Protein AF-A0A8T4XTA6-F1 (afdb_monomer_lite)

Radius of gyration: 19.93 Å; chains: 1; bounding box: 43×19×57 Å

Secondary structure (DSSP, 8-state):
-HHHHHHHHHHHHHHHHHHHHHHHHIIIIITT---S--SHHHHHHHHHHHHHHHHHHHHHHHHHHHHHHHHHHHHHHHHHHHHH-

pLDDT: mean 77.67, std 9.41, range [53.59, 89.06]

Foldseek 3Di:
DVVLVVLVVVLVVVLVVVVVVLVVCLCVPLVPLQDPDPDPVSVVVSVVVSVVVNVVSVVVSVVVSVVSVVVSVVVVVVVVVVVVD

Sequence (85 aa):
MKKAILGIYGILLLVWVIMLILLIVATKFLIPLELPFPSPMGTILSSVMRTFLGIALALAWLYGWKKLYEEYFWRLVKALEKKLS

Structure (mmCIF, N/CA/C/O backbone):
data_AF-A0A8T4XTA6-F1
#
_entry.id   AF-A0A8T4XTA6-F1
#
loop_
_atom_site.group_PDB
_atom_site.id
_atom_site.type_symbol
_atom_site.label_atom_id
_atom_site.label_alt_id
_atom_site.label_comp_id
_atom_site.label_asym_id
_atom_site.label_entity_id
_atom_site.label_seq_id
_atom_site.pdbx_PDB_ins_code
_atom_site.Cartn_x
_atom_site.Cartn_y
_atom_site.Cartn_z
_atom_site.occupancy
_atom_site.B_iso_or_equiv
_atom_site.auth_seq_id
_atom_site.auth_comp_id
_atom_site.auth_asym_id
_atom_site.auth_atom_id
_atom_site.pdbx_PDB_model_num
ATOM 1 N N . MET A 1 1 ? -12.802 -6.320 24.350 1.00 53.88 1 MET A N 1
ATOM 2 C CA . MET A 1 1 ? -11.369 -6.480 24.010 1.00 53.88 1 MET A CA 1
ATOM 3 C C . MET A 1 1 ? -11.132 -7.449 22.849 1.00 53.88 1 MET A C 1
ATOM 5 O O . MET A 1 1 ? -10.626 -6.996 21.835 1.00 53.88 1 MET A O 1
ATOM 9 N N . LYS A 1 2 ? -11.575 -8.719 22.907 1.00 53.59 2 LYS A N 1
ATOM 10 C CA . LYS A 1 2 ? -11.335 -9.721 21.836 1.00 53.59 2 LYS A CA 1
ATOM 11 C C . LYS A 1 2 ? -11.783 -9.292 20.421 1.00 53.59 2 LYS A C 1
ATOM 13 O O . LYS A 1 2 ? -11.051 -9.510 19.467 1.00 53.59 2 LYS A O 1
ATOM 18 N N . LYS A 1 3 ? -12.936 -8.618 20.287 1.00 63.28 3 LYS A N 1
ATOM 19 C CA . LYS A 1 3 ? -13.467 -8.143 18.988 1.00 63.28 3 LYS A CA 1
ATOM 20 C C . LYS A 1 3 ? -12.632 -7.025 18.337 1.00 63.28 3 LYS A C 1
ATOM 22 O O . LYS A 1 3 ? -12.521 -6.995 17.120 1.00 63.28 3 LYS A O 1
ATOM 27 N N . ALA A 1 4 ? -12.033 -6.136 19.134 1.00 64.81 4 ALA A N 1
ATOM 28 C CA . ALA A 1 4 ? -11.180 -5.054 18.625 1.00 64.81 4 ALA A CA 1
ATOM 29 C C . ALA A 1 4 ? -9.822 -5.593 18.153 1.00 64.81 4 ALA A C 1
ATOM 31 O O . ALA A 1 4 ? -9.324 -5.209 17.103 1.00 64.81 4 ALA A O 1
ATOM 32 N N . ILE A 1 5 ? -9.265 -6.552 18.897 1.00 73.50 5 ILE A N 1
ATOM 33 C CA . ILE A 1 5 ? -8.038 -7.253 18.511 1.00 73.50 5 ILE A CA 1
ATOM 34 C C . ILE A 1 5 ? -8.267 -8.019 17.199 1.00 73.50 5 ILE A C 1
ATOM 36 O O . ILE A 1 5 ? -7.475 -7.880 16.275 1.00 73.50 5 ILE A O 1
ATOM 40 N N . LEU A 1 6 ? -9.391 -8.735 17.065 1.00 73.50 6 LEU A N 1
ATOM 41 C CA . LEU A 1 6 ? -9.747 -9.453 15.833 1.00 73.50 6 LEU A CA 1
ATOM 42 C C . LEU A 1 6 ? -9.848 -8.523 14.608 1.00 73.50 6 LEU A C 1
ATOM 44 O O . LEU A 1 6 ? -9.413 -8.893 13.522 1.00 73.50 6 LEU A O 1
ATOM 48 N N . GLY A 1 7 ? -10.380 -7.308 14.790 1.00 70.56 7 GLY A N 1
ATOM 49 C CA . GLY A 1 7 ? -10.448 -6.291 13.736 1.00 70.56 7 GLY A CA 1
ATOM 50 C C . GLY A 1 7 ? -9.068 -5.825 13.269 1.00 70.56 7 GLY A C 1
ATOM 51 O O . GLY A 1 7 ? -8.822 -5.756 12.068 1.00 70.56 7 GLY A O 1
ATOM 52 N N . ILE A 1 8 ? -8.145 -5.590 14.208 1.00 76.19 8 ILE A N 1
ATOM 53 C CA . ILE A 1 8 ? -6.756 -5.212 13.898 1.00 76.19 8 ILE A CA 1
ATOM 54 C C . ILE A 1 8 ? -6.039 -6.350 13.172 1.00 76.19 8 ILE A C 1
ATOM 56 O O . ILE A 1 8 ? -5.409 -6.105 12.149 1.00 76.19 8 ILE A O 1
ATOM 60 N N . TYR A 1 9 ? -6.170 -7.590 13.655 1.00 81.81 9 TYR A N 1
ATOM 61 C CA . TYR A 1 9 ? -5.575 -8.751 12.990 1.00 81.81 9 TYR A CA 1
ATOM 62 C C . TYR A 1 9 ? -6.121 -8.937 11.574 1.00 81.81 9 TYR A C 1
ATOM 64 O O . TYR A 1 9 ? -5.335 -9.193 10.672 1.00 81.81 9 TYR A O 1
ATOM 72 N N . GLY A 1 10 ? -7.427 -8.758 11.352 1.00 80.25 10 GLY A N 1
ATOM 73 C CA . GLY A 1 10 ? -8.025 -8.848 10.016 1.00 80.25 10 GLY A CA 1
ATOM 74 C C . GLY A 1 10 ? -7.498 -7.781 9.054 1.00 80.25 10 GLY A C 1
ATOM 75 O O . GLY A 1 10 ? -7.145 -8.093 7.920 1.00 80.25 10 GLY A O 1
ATOM 76 N N . ILE A 1 11 ? -7.379 -6.538 9.526 1.00 79.19 11 ILE A N 1
ATOM 77 C CA . ILE A 1 11 ? -6.800 -5.432 8.754 1.00 79.19 11 ILE A CA 1
ATOM 78 C C . ILE A 1 11 ? -5.325 -5.711 8.440 1.00 79.19 11 ILE A C 1
ATOM 80 O O . ILE A 1 11 ? -4.908 -5.564 7.296 1.00 79.19 11 ILE A O 1
ATOM 84 N N . LEU A 1 12 ? -4.551 -6.179 9.420 1.00 83.06 12 LEU A N 1
ATOM 85 C CA . LEU A 1 12 ? -3.142 -6.526 9.246 1.00 83.06 12 LEU A CA 1
ATOM 86 C C . LEU A 1 12 ? -2.957 -7.680 8.247 1.00 83.06 12 LEU A C 1
ATOM 88 O O . LEU A 1 12 ? -2.067 -7.632 7.405 1.00 83.06 12 LEU A O 1
ATOM 92 N N . LEU A 1 13 ? -3.815 -8.700 8.291 1.00 86.38 13 LEU A N 1
ATOM 93 C CA . LEU A 1 13 ? -3.779 -9.821 7.347 1.00 86.38 13 LEU A CA 1
ATOM 94 C C . LEU A 1 13 ? -4.094 -9.355 5.922 1.00 86.38 13 LEU A C 1
ATOM 96 O O . LEU A 1 13 ? -3.417 -9.745 4.976 1.00 86.38 13 LEU A O 1
ATOM 100 N N . LEU A 1 14 ? -5.079 -8.468 5.775 1.00 82.94 14 LEU A N 1
ATOM 101 C CA . LEU A 1 14 ? -5.429 -7.866 4.493 1.00 82.94 14 LEU A CA 1
ATOM 102 C C . LEU A 1 14 ? -4.267 -7.025 3.940 1.00 82.94 14 LEU A C 1
ATOM 104 O O . LEU A 1 14 ? -3.982 -7.094 2.742 1.00 82.94 14 LEU A O 1
ATOM 108 N N . VAL A 1 15 ? -3.535 -6.321 4.816 1.00 83.56 15 VAL A N 1
ATOM 109 C CA . VAL A 1 15 ? -2.293 -5.630 4.438 1.00 83.56 15 VAL A CA 1
ATOM 110 C C . VAL A 1 15 ? -1.276 -6.607 3.863 1.00 83.56 15 VAL A C 1
ATOM 112 O O . VAL A 1 15 ? -0.716 -6.399 2.792 1.00 83.56 15 VAL A O 1
ATOM 115 N N . TRP A 1 16 ? -1.045 -7.706 4.568 1.00 87.50 16 TRP A N 1
ATOM 116 C CA . TRP A 1 16 ? -0.087 -8.717 4.145 1.00 87.50 16 TRP A CA 1
ATOM 117 C C . TRP A 1 16 ? -0.449 -9.353 2.802 1.00 87.50 16 TRP A C 1
ATOM 119 O O . TRP A 1 16 ? 0.416 -9.486 1.937 1.00 87.50 16 TRP A O 1
ATOM 129 N N . VAL A 1 17 ? -1.724 -9.691 2.593 1.00 87.62 17 VAL A N 1
ATOM 130 C CA . VAL A 1 17 ? -2.198 -10.275 1.331 1.00 87.62 17 VAL A CA 1
ATOM 131 C C . VAL A 1 17 ? -1.939 -9.334 0.164 1.00 87.62 17 VAL A C 1
ATOM 133 O O . VAL A 1 17 ? -1.401 -9.756 -0.858 1.00 87.62 17 VAL A O 1
ATOM 136 N N . ILE A 1 18 ? -2.273 -8.053 0.299 1.00 84.94 18 ILE A N 1
ATOM 137 C CA . ILE A 1 18 ? -2.067 -7.130 -0.813 1.00 84.94 18 ILE A CA 1
ATOM 138 C C . ILE A 1 18 ? -0.578 -6.766 -0.968 1.00 84.94 18 ILE A C 1
ATOM 140 O O . ILE A 1 18 ? -0.148 -6.581 -2.101 1.00 84.94 18 ILE A O 1
ATOM 144 N N . MET A 1 19 ? 0.248 -6.777 0.090 1.00 83.81 19 MET A N 1
ATOM 145 C CA . MET A 1 19 ? 1.712 -6.687 -0.063 1.00 83.81 19 MET A CA 1
ATOM 146 C C . MET A 1 19 ? 2.267 -7.835 -0.917 1.00 83.81 19 MET A C 1
ATOM 148 O O . MET A 1 19 ? 3.102 -7.605 -1.792 1.00 83.81 19 MET A O 1
ATOM 152 N N . LEU A 1 20 ? 1.783 -9.063 -0.703 1.00 87.75 20 LEU A N 1
ATOM 153 C CA . LEU A 1 20 ? 2.162 -10.223 -1.515 1.00 87.75 20 LEU A CA 1
ATOM 154 C C . LEU A 1 20 ? 1.678 -10.086 -2.962 1.00 87.75 20 LEU A C 1
ATOM 156 O O . LEU A 1 20 ? 2.432 -10.379 -3.887 1.00 87.75 20 LEU A O 1
ATOM 160 N N . ILE A 1 21 ? 0.458 -9.588 -3.177 1.00 84.38 21 ILE A N 1
ATOM 161 C CA . ILE A 1 21 ? -0.047 -9.287 -4.524 1.00 84.38 21 ILE A CA 1
ATOM 162 C C . ILE A 1 21 ? 0.833 -8.228 -5.194 1.00 84.38 21 ILE A C 1
ATOM 164 O O . ILE A 1 21 ? 1.215 -8.408 -6.347 1.00 84.38 21 ILE A O 1
ATOM 168 N N . LEU A 1 22 ? 1.210 -7.165 -4.478 1.00 82.00 22 LEU A N 1
ATOM 169 C CA . LEU A 1 22 ? 2.110 -6.128 -4.977 1.00 82.00 22 LEU A CA 1
ATOM 170 C C . LEU A 1 22 ? 3.455 -6.712 -5.410 1.00 82.00 22 LEU A C 1
ATOM 172 O O . LEU A 1 22 ? 3.960 -6.362 -6.471 1.00 82.00 22 LEU A O 1
ATOM 176 N N . LEU A 1 23 ? 4.011 -7.626 -4.614 1.00 82.88 23 LEU A N 1
ATOM 177 C CA . LEU A 1 23 ? 5.264 -8.311 -4.916 1.00 82.88 23 LEU A CA 1
ATOM 178 C C . LEU A 1 23 ? 5.143 -9.194 -6.168 1.00 82.88 23 LEU A C 1
ATOM 180 O O . LEU A 1 23 ? 6.027 -9.186 -7.024 1.00 82.88 23 LEU A O 1
ATOM 184 N N . ILE A 1 24 ? 4.036 -9.926 -6.312 1.00 83.25 24 ILE A N 1
ATOM 185 C CA . ILE A 1 24 ? 3.763 -10.754 -7.497 1.00 83.25 24 ILE A CA 1
ATOM 186 C C . ILE A 1 24 ? 3.579 -9.875 -8.736 1.00 83.25 24 ILE A C 1
ATOM 188 O O . ILE A 1 24 ? 4.121 -10.182 -9.793 1.00 83.25 24 ILE A O 1
ATOM 192 N N . VAL A 1 25 ? 2.844 -8.769 -8.619 1.00 79.88 25 VAL A N 1
ATOM 193 C CA . VAL A 1 25 ? 2.651 -7.814 -9.716 1.00 79.88 25 VAL A CA 1
ATOM 194 C C . VAL A 1 25 ? 3.984 -7.177 -10.091 1.00 79.88 25 VAL A C 1
ATOM 196 O O . VAL A 1 25 ? 4.315 -7.125 -11.271 1.00 79.88 25 VAL A O 1
ATOM 199 N N . ALA A 1 26 ? 4.792 -6.769 -9.113 1.00 77.12 26 ALA A N 1
ATOM 200 C CA . ALA A 1 26 ? 6.109 -6.214 -9.376 1.00 77.12 26 ALA A CA 1
ATOM 201 C C . ALA A 1 26 ? 7.000 -7.225 -10.104 1.00 77.12 26 ALA A C 1
ATOM 203 O O . ALA A 1 26 ? 7.541 -6.931 -11.162 1.00 77.12 26 ALA A O 1
ATOM 204 N N . THR A 1 27 ? 7.087 -8.456 -9.611 1.00 74.56 27 THR A N 1
ATOM 205 C CA . THR A 1 27 ? 7.917 -9.487 -10.246 1.00 74.56 27 THR A CA 1
ATOM 206 C C . THR A 1 27 ? 7.398 -9.902 -11.627 1.00 74.56 27 THR A C 1
ATOM 208 O O . THR A 1 27 ? 8.193 -10.056 -12.547 1.00 74.56 27 THR A O 1
ATOM 211 N N . LYS A 1 28 ? 6.082 -10.021 -11.836 1.00 74.06 28 LYS A N 1
ATOM 212 C CA . LYS A 1 28 ? 5.517 -10.410 -13.140 1.00 74.06 28 LYS A CA 1
ATOM 213 C C . LYS A 1 28 ? 5.421 -9.291 -14.168 1.00 74.06 28 LYS A C 1
ATOM 215 O O . LYS A 1 28 ? 5.428 -9.606 -15.348 1.00 74.06 28 LYS A O 1
ATOM 220 N N . PHE A 1 29 ? 5.283 -8.030 -13.769 1.00 69.88 29 PHE A N 1
ATOM 221 C CA . PHE A 1 29 ? 5.106 -6.921 -14.714 1.00 69.88 29 PHE A CA 1
ATOM 222 C C . PHE A 1 29 ? 6.355 -6.049 -14.851 1.00 69.88 29 PHE A C 1
ATOM 224 O O . PHE A 1 29 ? 6.625 -5.589 -15.955 1.00 69.88 29 PHE A O 1
ATOM 231 N N . LEU A 1 30 ? 7.150 -5.839 -13.789 1.00 65.38 30 LEU A N 1
ATOM 232 C CA . LEU A 1 30 ? 8.386 -5.052 -13.911 1.00 65.38 30 LEU A CA 1
ATOM 233 C C . LEU A 1 30 ? 9.527 -5.871 -14.526 1.00 65.38 30 LEU A C 1
ATOM 235 O O . LEU A 1 30 ? 10.300 -5.306 -15.288 1.00 65.38 30 LEU A O 1
ATOM 239 N N . ILE A 1 31 ? 9.659 -7.169 -14.229 1.00 63.31 31 ILE A N 1
ATOM 240 C CA . ILE A 1 31 ? 10.808 -7.972 -14.694 1.00 63.31 31 ILE A CA 1
ATOM 241 C C . ILE A 1 31 ? 10.780 -8.247 -16.209 1.00 63.31 31 ILE A C 1
ATOM 243 O O . ILE A 1 31 ? 11.796 -7.993 -16.853 1.00 63.31 31 ILE A O 1
ATOM 247 N N . PRO A 1 32 ? 9.666 -8.690 -16.830 1.00 61.91 32 PRO A N 1
ATOM 248 C CA . PRO A 1 32 ? 9.658 -9.017 -18.258 1.00 61.91 32 PRO A CA 1
ATOM 249 C C . PRO A 1 32 ? 9.513 -7.796 -19.172 1.00 61.91 32 PRO A C 1
ATOM 251 O O . PRO A 1 32 ? 9.380 -7.954 -20.381 1.00 61.91 32 PRO A O 1
ATOM 254 N N . LEU A 1 33 ? 9.566 -6.570 -18.641 1.00 59.62 33 LEU A N 1
ATOM 255 C CA . LEU A 1 33 ? 9.532 -5.341 -19.440 1.00 59.62 33 LEU A CA 1
ATOM 256 C C . LEU A 1 33 ? 10.874 -5.093 -20.163 1.00 59.62 33 LEU A C 1
ATOM 258 O O . LEU A 1 33 ? 11.353 -3.963 -20.227 1.00 59.62 33 LEU A O 1
ATOM 262 N N . GLU A 1 34 ? 11.588 -6.150 -20.550 1.00 57.84 34 GLU A N 1
ATOM 263 C CA . GLU A 1 34 ? 12.805 -6.072 -21.357 1.00 57.84 34 GLU A CA 1
ATOM 264 C C . GLU A 1 34 ? 12.341 -5.912 -22.797 1.00 57.84 34 GLU A C 1
ATOM 266 O O . GLU A 1 34 ? 11.961 -6.861 -23.477 1.00 57.84 34 GLU A O 1
ATOM 271 N N . LEU A 1 35 ? 12.259 -4.657 -23.228 1.00 57.53 35 LEU A N 1
ATOM 272 C CA . LEU A 1 35 ? 11.942 -4.330 -24.606 1.00 57.53 35 LEU A CA 1
ATOM 273 C C . LEU A 1 35 ? 13.001 -4.988 -25.514 1.00 57.53 35 LEU A C 1
ATOM 275 O O . LEU A 1 35 ?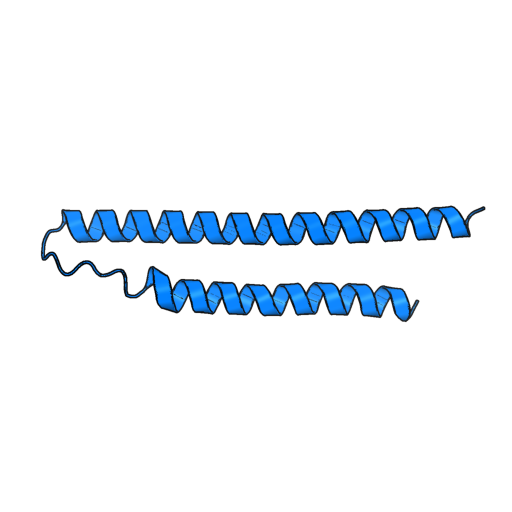 14.189 -4.759 -25.286 1.00 57.53 35 LEU A O 1
ATOM 279 N N . PRO A 1 36 ? 12.618 -5.754 -26.555 1.00 60.12 36 PRO A N 1
ATOM 280 C CA . PRO A 1 36 ? 13.549 -6.486 -27.422 1.00 60.12 36 PRO A CA 1
ATOM 2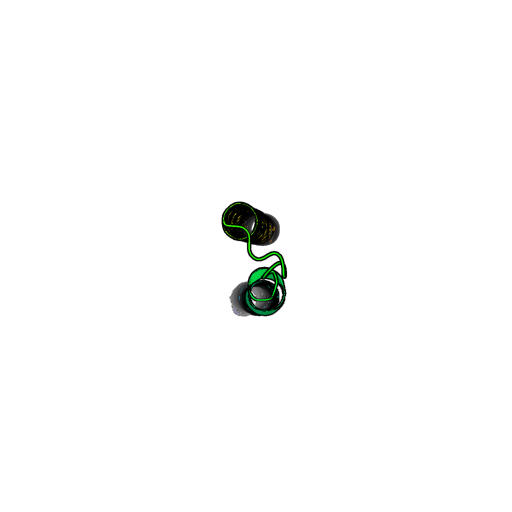81 C C . PRO A 1 36 ? 14.304 -5.569 -28.403 1.00 60.12 36 PRO A C 1
ATOM 283 O O . PRO A 1 36 ? 14.637 -5.967 -29.517 1.00 60.12 36 PRO A O 1
ATOM 286 N N . PHE A 1 37 ? 14.561 -4.318 -28.020 1.00 57.22 37 PHE A N 1
ATOM 287 C CA . PHE A 1 37 ? 15.287 -3.348 -28.825 1.00 57.22 37 PHE A CA 1
ATOM 288 C C . PHE A 1 37 ? 16.728 -3.255 -28.308 1.00 57.22 37 PHE A C 1
ATOM 290 O O . PHE A 1 37 ? 16.930 -2.752 -27.202 1.00 57.22 37 PHE A O 1
ATOM 297 N N . PRO A 1 38 ? 17.740 -3.690 -29.083 1.00 61.22 38 PRO A N 1
ATOM 298 C CA . PRO A 1 38 ? 19.153 -3.634 -28.703 1.00 61.22 38 PRO A CA 1
ATOM 299 C C . PRO A 1 38 ? 19.722 -2.202 -28.784 1.00 61.22 38 PRO A C 1
ATOM 301 O O . PRO A 1 38 ? 20.785 -1.974 -29.355 1.00 61.22 38 PRO A O 1
ATOM 304 N N . SER A 1 39 ? 19.007 -1.210 -28.240 1.00 69.12 39 SER A N 1
ATOM 305 C CA . SER A 1 39 ? 19.458 0.180 -28.164 1.00 69.12 39 SER A CA 1
ATOM 306 C C . SER A 1 39 ? 19.644 0.608 -26.699 1.00 69.12 39 SER A C 1
ATOM 308 O O . SER A 1 39 ? 18.783 0.321 -25.863 1.00 69.12 39 SER A O 1
ATOM 310 N N . PRO A 1 40 ? 20.722 1.345 -26.361 1.00 66.81 40 PRO A N 1
ATOM 311 C CA . PRO A 1 40 ? 20.940 1.883 -25.011 1.00 66.81 40 PRO A CA 1
ATOM 312 C C . PRO A 1 40 ? 19.754 2.715 -24.496 1.00 66.81 40 PRO A C 1
ATOM 314 O O . PRO A 1 40 ? 19.451 2.722 -23.304 1.00 66.81 40 PRO A O 1
ATOM 317 N N . MET A 1 41 ? 19.042 3.377 -25.413 1.00 69.38 41 MET A N 1
ATOM 318 C CA . MET A 1 41 ? 17.853 4.174 -25.121 1.00 69.38 41 MET A CA 1
ATOM 319 C C . MET A 1 41 ? 16.660 3.308 -24.676 1.00 69.38 41 MET A C 1
ATOM 321 O O . MET A 1 41 ? 15.902 3.714 -23.796 1.00 69.38 41 MET A O 1
ATOM 325 N N . GLY A 1 42 ? 16.512 2.098 -25.233 1.00 68.31 42 GLY A N 1
ATOM 326 C CA . GLY A 1 42 ? 15.467 1.142 -24.850 1.00 68.31 42 GLY A CA 1
ATOM 327 C C . GLY A 1 42 ? 15.632 0.630 -23.417 1.00 68.31 42 GLY A C 1
ATOM 328 O O . GLY A 1 42 ? 14.660 0.564 -22.660 1.00 68.31 42 GLY A O 1
ATOM 329 N N . THR A 1 43 ? 16.872 0.370 -22.997 1.00 73.88 43 THR A N 1
ATOM 330 C CA . THR A 1 43 ? 17.191 -0.050 -21.623 1.00 73.88 43 THR A CA 1
ATOM 331 C C . THR A 1 43 ? 16.882 1.050 -20.606 1.00 73.88 43 THR A C 1
ATOM 333 O O . THR A 1 43 ? 16.253 0.781 -19.580 1.00 73.88 43 THR A O 1
ATOM 336 N N . ILE A 1 44 ? 17.246 2.302 -20.901 1.00 77.62 44 ILE A N 1
ATOM 337 C CA . ILE A 1 44 ? 16.973 3.444 -20.014 1.00 77.62 44 ILE A CA 1
ATOM 338 C C . ILE A 1 44 ? 15.464 3.673 -19.889 1.00 77.62 44 ILE A C 1
ATOM 340 O O . ILE A 1 44 ? 14.945 3.759 -18.775 1.00 77.62 44 ILE A O 1
ATOM 344 N N . LEU A 1 45 ? 14.738 3.702 -21.011 1.00 77.75 45 LEU A N 1
ATOM 345 C CA . LEU A 1 45 ? 13.297 3.946 -21.003 1.00 77.75 45 LEU A CA 1
ATOM 346 C C . LEU A 1 45 ? 12.530 2.841 -20.263 1.00 77.75 45 LEU A C 1
ATOM 348 O O . LEU A 1 45 ? 11.628 3.140 -19.479 1.00 77.75 45 LEU A O 1
ATOM 352 N N . SER A 1 46 ? 12.927 1.575 -20.442 1.00 73.81 46 SER A N 1
ATOM 353 C CA . SER A 1 46 ? 12.342 0.457 -19.691 1.00 73.81 46 SER A CA 1
ATOM 354 C C . SER A 1 46 ? 12.588 0.584 -18.183 1.00 73.81 46 SER A C 1
ATOM 356 O O . SER A 1 46 ? 11.675 0.361 -17.390 1.00 73.81 46 SER A O 1
ATOM 358 N N . SER A 1 47 ? 13.781 1.025 -17.777 1.00 74.50 47 SER A N 1
ATOM 359 C CA . SER A 1 47 ? 14.146 1.192 -16.365 1.00 74.50 47 SER A CA 1
ATOM 360 C C . SER A 1 47 ? 13.360 2.327 -15.706 1.00 74.50 47 SER A C 1
ATOM 362 O O . SER A 1 47 ? 12.859 2.183 -14.587 1.00 74.50 47 SER A O 1
ATOM 364 N N . VAL A 1 48 ? 13.181 3.437 -16.425 1.00 84.31 48 VAL A N 1
ATOM 365 C CA . VAL A 1 48 ? 12.372 4.579 -15.982 1.00 84.31 48 VAL A CA 1
ATOM 366 C C . VAL A 1 48 ? 10.907 4.164 -15.831 1.00 84.31 48 VAL A C 1
ATOM 368 O O . VAL A 1 48 ? 10.318 4.371 -14.770 1.00 84.31 48 VAL A O 1
ATOM 371 N N . MET A 1 49 ? 10.337 3.495 -16.838 1.00 81.38 49 MET A N 1
ATOM 372 C CA . MET A 1 49 ? 8.960 2.985 -16.803 1.00 81.38 49 MET A CA 1
ATOM 373 C C . MET A 1 49 ? 8.726 2.019 -15.637 1.00 81.38 49 MET A C 1
ATOM 375 O O . MET A 1 49 ? 7.748 2.169 -14.907 1.00 81.38 49 MET A O 1
ATOM 379 N N . ARG A 1 50 ? 9.641 1.067 -15.409 1.00 79.44 50 ARG A N 1
ATOM 380 C CA . ARG A 1 50 ? 9.577 0.141 -14.264 1.00 79.44 50 ARG A CA 1
ATOM 381 C C . ARG A 1 50 ? 9.567 0.889 -12.934 1.00 79.44 50 ARG A C 1
ATOM 383 O O . ARG A 1 50 ? 8.766 0.570 -12.061 1.00 79.44 50 ARG A O 1
ATOM 390 N N . THR A 1 51 ? 10.419 1.901 -12.797 1.00 82.69 51 THR A N 1
ATOM 391 C CA . THR A 1 51 ? 10.519 2.705 -11.573 1.00 82.69 51 THR A CA 1
ATOM 392 C C . THR A 1 51 ? 9.231 3.485 -11.319 1.00 82.69 51 THR A C 1
ATOM 394 O O . THR A 1 51 ? 8.680 3.410 -10.222 1.00 82.69 51 THR A O 1
ATOM 397 N N . PHE A 1 52 ? 8.690 4.167 -12.334 1.00 85.62 52 PHE A N 1
ATOM 398 C CA . PHE A 1 52 ? 7.426 4.897 -12.204 1.00 85.62 52 PHE A CA 1
ATOM 399 C C . PHE A 1 52 ? 6.247 3.974 -11.893 1.00 85.62 52 PHE A C 1
ATOM 401 O O . PHE A 1 52 ? 5.443 4.298 -11.022 1.00 85.62 52 PHE A O 1
ATOM 408 N N . LEU A 1 53 ? 6.166 2.810 -12.543 1.00 83.56 53 LEU A N 1
ATOM 409 C CA . LEU A 1 53 ? 5.139 1.808 -12.248 1.00 83.56 53 LEU A CA 1
ATOM 410 C C . LEU A 1 53 ? 5.262 1.279 -10.816 1.00 83.56 53 LEU A C 1
ATOM 412 O O . LEU A 1 53 ? 4.254 1.168 -10.122 1.00 83.56 53 LEU A O 1
ATOM 416 N N . GLY A 1 54 ? 6.4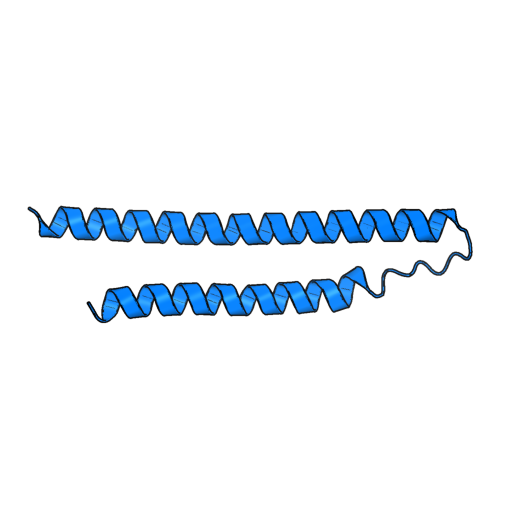83 1.014 -10.347 1.00 83.44 54 GLY A N 1
ATOM 417 C CA . GLY A 1 54 ? 6.741 0.607 -8.966 1.00 83.44 54 GLY A CA 1
ATOM 418 C C . GLY A 1 54 ? 6.316 1.670 -7.951 1.00 83.44 54 GLY A C 1
ATOM 419 O O . GLY A 1 54 ? 5.626 1.355 -6.982 1.00 83.44 54 GLY A O 1
ATOM 420 N N . ILE A 1 55 ? 6.657 2.939 -8.199 1.00 86.44 55 ILE A N 1
ATOM 421 C CA . ILE A 1 55 ? 6.262 4.067 -7.342 1.00 86.44 55 ILE A CA 1
ATOM 422 C C . ILE A 1 55 ? 4.741 4.237 -7.339 1.00 86.44 55 ILE A C 1
ATOM 424 O O . ILE A 1 55 ? 4.143 4.343 -6.271 1.00 86.44 55 ILE A O 1
ATOM 428 N N . ALA A 1 56 ? 4.099 4.231 -8.509 1.00 87.06 56 ALA A N 1
ATOM 429 C CA . ALA A 1 56 ? 2.649 4.368 -8.619 1.00 87.06 56 ALA A CA 1
ATOM 430 C C . ALA A 1 56 ? 1.922 3.247 -7.866 1.00 87.06 56 ALA A C 1
ATOM 432 O O . ALA A 1 56 ? 0.958 3.503 -7.145 1.00 87.06 56 ALA A O 1
ATOM 433 N N . LEU A 1 57 ? 2.423 2.015 -7.975 1.00 84.81 57 LEU A N 1
ATOM 434 C CA . LEU A 1 57 ? 1.872 0.860 -7.281 1.00 84.81 57 LEU A CA 1
ATOM 435 C C . LEU A 1 57 ? 2.056 0.966 -5.759 1.00 84.81 57 LEU A C 1
ATOM 437 O O . LEU A 1 57 ? 1.114 0.712 -5.010 1.00 84.81 57 LEU A O 1
ATOM 441 N N . ALA A 1 58 ? 3.229 1.403 -5.294 1.00 84.75 58 ALA A N 1
ATOM 442 C CA . ALA A 1 58 ? 3.492 1.650 -3.876 1.00 84.75 58 ALA A CA 1
ATOM 443 C C . ALA A 1 58 ? 2.626 2.791 -3.308 1.00 84.75 58 ALA A C 1
ATOM 445 O O . ALA A 1 58 ? 2.141 2.698 -2.181 1.00 84.75 58 ALA A O 1
ATOM 446 N N . LEU A 1 59 ? 2.382 3.850 -4.083 1.00 89.06 59 LEU A N 1
ATOM 447 C CA . LEU A 1 59 ? 1.488 4.941 -3.691 1.00 89.06 59 LEU A CA 1
ATOM 448 C C . LEU A 1 59 ? 0.028 4.488 -3.639 1.00 89.06 59 LEU A C 1
ATOM 450 O O . LEU A 1 59 ? -0.664 4.789 -2.667 1.00 89.06 59 LEU A O 1
ATOM 454 N N . ALA A 1 60 ? -0.434 3.731 -4.638 1.00 85.75 60 ALA A N 1
ATOM 455 C CA . ALA A 1 60 ? -1.770 3.138 -4.637 1.00 85.75 60 ALA A CA 1
ATOM 456 C C . ALA A 1 60 ? -1.964 2.221 -3.421 1.00 85.75 60 ALA A C 1
ATOM 458 O O . ALA A 1 60 ? -3.005 2.255 -2.762 1.00 85.75 60 ALA A O 1
ATOM 459 N N . TRP A 1 61 ? -0.924 1.459 -3.082 1.00 84.06 61 TRP A N 1
ATOM 460 C CA . TRP A 1 61 ? -0.882 0.623 -1.894 1.00 84.06 61 TRP A CA 1
ATOM 461 C C . TRP A 1 61 ? -1.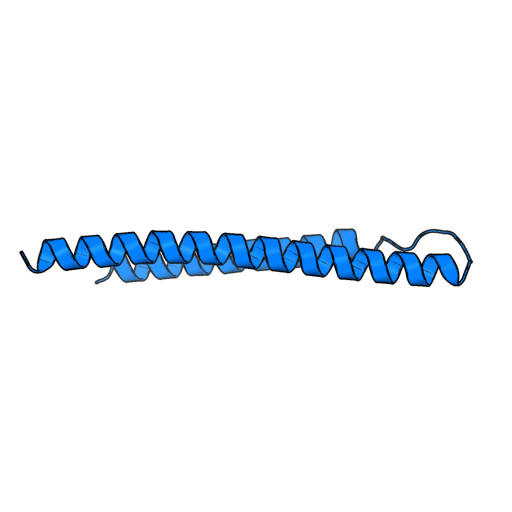014 1.423 -0.597 1.00 84.06 61 TRP A C 1
ATOM 463 O O . TRP A 1 61 ? -1.908 1.168 0.213 1.00 84.06 61 TRP A O 1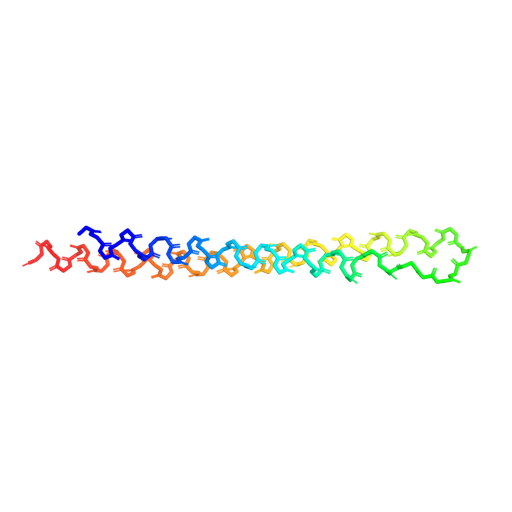
ATOM 473 N N . LEU A 1 62 ? -0.164 2.437 -0.427 1.00 86.06 62 LEU A N 1
ATOM 474 C CA . LEU A 1 62 ? -0.165 3.306 0.745 1.00 86.06 62 LEU A CA 1
ATOM 475 C C . LEU A 1 62 ? -1.505 4.039 0.904 1.00 86.06 62 LEU A C 1
ATOM 477 O O . LEU A 1 62 ? -2.005 4.200 2.017 1.00 86.06 62 LEU A O 1
ATOM 481 N N . TYR A 1 63 ? -2.107 4.458 -0.210 1.00 88.94 63 TYR A N 1
ATOM 482 C CA . TYR A 1 63 ? -3.413 5.105 -0.225 1.00 88.94 63 TYR A CA 1
ATOM 483 C C . TYR A 1 63 ? -4.527 4.157 0.238 1.00 88.94 63 TYR A C 1
ATOM 485 O O . TYR A 1 63 ? -5.340 4.528 1.088 1.00 88.94 63 TYR A O 1
ATOM 493 N N . GLY A 1 64 ? -4.536 2.918 -0.267 1.00 83.19 64 GLY A N 1
ATOM 494 C CA . GLY A 1 64 ? -5.467 1.883 0.183 1.00 83.19 64 GLY A CA 1
ATOM 495 C C . GLY A 1 64 ? -5.334 1.608 1.681 1.00 83.19 64 GLY A C 1
ATOM 496 O O . GLY A 1 64 ? -6.336 1.567 2.398 1.00 83.19 64 GLY A O 1
ATOM 497 N N . TRP A 1 65 ? -4.095 1.518 2.171 1.00 83.00 65 TRP A N 1
ATOM 498 C CA . TRP A 1 65 ? -3.810 1.368 3.595 1.00 83.00 65 TRP A CA 1
ATOM 499 C C . TRP A 1 65 ? -4.332 2.539 4.430 1.00 83.00 65 TRP A C 1
ATOM 501 O O . TRP A 1 65 ? -5.055 2.329 5.405 1.00 83.00 65 TRP A O 1
ATOM 511 N N . LYS A 1 66 ? -4.013 3.774 4.028 1.00 85.94 66 LYS A N 1
ATOM 512 C CA . LYS A 1 66 ? -4.447 4.990 4.723 1.00 85.94 66 LYS A CA 1
ATOM 513 C C . LYS A 1 66 ? -5.966 5.023 4.885 1.00 85.94 66 LYS A C 1
ATOM 515 O O . LYS A 1 66 ? -6.451 5.273 5.985 1.00 85.94 66 LYS A O 1
ATOM 520 N N . LYS A 1 67 ? -6.710 4.722 3.817 1.00 86.81 67 LYS A N 1
ATOM 521 C CA . LYS A 1 67 ? -8.178 4.726 3.838 1.00 86.81 67 LYS A CA 1
ATOM 522 C C . LYS A 1 67 ? -8.746 3.685 4.809 1.00 86.81 67 LYS A C 1
ATOM 524 O O . LYS A 1 67 ? -9.658 3.993 5.572 1.00 86.81 67 LYS A O 1
ATOM 529 N N . LEU A 1 68 ? -8.191 2.470 4.812 1.00 82.38 68 LEU A N 1
ATOM 530 C CA . LEU A 1 68 ? -8.599 1.412 5.744 1.00 82.38 68 LEU A CA 1
ATOM 531 C C . LEU A 1 68 ? -8.310 1.787 7.201 1.00 82.38 68 LEU A C 1
ATOM 533 O O . LEU A 1 68 ? -9.152 1.569 8.073 1.00 82.38 68 LEU A O 1
ATOM 537 N N . TYR A 1 69 ? -7.137 2.368 7.456 1.00 83.12 69 TYR A N 1
ATOM 538 C CA . TYR A 1 69 ? -6.758 2.839 8.782 1.00 83.12 69 TYR A CA 1
ATOM 539 C C . TYR A 1 69 ? -7.680 3.962 9.271 1.00 83.12 69 TYR A C 1
ATOM 541 O O . TYR A 1 69 ? -8.196 3.874 10.383 1.00 83.12 69 TYR A O 1
ATOM 549 N N . GLU A 1 70 ? -7.933 4.983 8.446 1.00 86.19 70 GLU A N 1
ATOM 550 C CA . GLU A 1 70 ? -8.831 6.093 8.788 1.00 86.19 70 GLU A CA 1
ATOM 551 C C . GLU A 1 70 ? -10.238 5.591 9.118 1.00 86.19 70 GLU A C 1
ATOM 553 O O . GLU A 1 70 ? -10.813 5.975 10.137 1.00 86.19 70 GLU A O 1
ATOM 558 N N . GLU A 1 71 ? -10.789 4.690 8.306 1.00 85.44 71 GLU A N 1
ATOM 559 C CA . GLU A 1 71 ? -12.132 4.175 8.547 1.00 85.44 71 GLU A CA 1
ATOM 560 C C . GLU A 1 71 ? -12.217 3.334 9.829 1.00 85.44 71 GLU A C 1
ATOM 562 O O . GLU A 1 71 ? -13.182 3.446 10.595 1.00 85.44 71 GLU A O 1
ATOM 567 N N . TYR A 1 72 ? -11.189 2.533 10.118 1.00 81.75 72 TYR A N 1
ATOM 568 C CA . TYR A 1 72 ? -11.111 1.791 11.372 1.00 81.75 72 TYR A CA 1
ATOM 569 C C . TYR A 1 72 ? -10.948 2.717 12.585 1.00 81.75 72 TYR A C 1
ATOM 571 O O . TYR A 1 72 ? -11.617 2.524 13.604 1.00 81.75 72 TYR A O 1
ATOM 579 N N . PHE A 1 73 ? -10.112 3.750 12.464 1.00 84.31 73 PHE A N 1
ATOM 580 C CA . PHE A 1 73 ? -9.887 4.750 13.503 1.00 84.31 73 PHE A CA 1
ATOM 581 C C . PHE A 1 73 ? -11.186 5.479 13.863 1.00 84.31 73 PHE A C 1
ATOM 583 O O . PHE A 1 73 ? -11.567 5.516 15.033 1.00 84.31 73 PHE A O 1
ATOM 590 N N . TRP A 1 74 ? -11.937 5.961 12.867 1.00 84.44 74 TRP A N 1
ATOM 591 C CA . TRP A 1 74 ? -13.224 6.623 13.099 1.00 84.44 74 TRP A CA 1
ATOM 592 C C . TRP A 1 74 ? -14.262 5.703 13.747 1.00 84.44 74 TRP A C 1
ATOM 594 O O . TRP A 1 74 ? -15.018 6.142 14.618 1.00 84.44 74 TRP A O 1
ATOM 604 N N . ARG A 1 75 ? -14.301 4.419 13.366 1.00 83.00 75 ARG A N 1
ATOM 605 C CA . ARG A 1 75 ? -15.181 3.430 14.014 1.00 83.00 75 ARG A CA 1
ATOM 606 C C . ARG A 1 75 ? -14.802 3.202 15.477 1.00 83.00 75 ARG A C 1
ATOM 608 O O . ARG A 1 75 ? -15.696 3.091 16.314 1.00 83.00 75 ARG A O 1
ATOM 615 N N . LEU A 1 76 ? -13.508 3.157 15.792 1.00 83.31 76 LEU A N 1
ATOM 616 C CA . LEU A 1 76 ? -13.014 3.039 17.165 1.00 83.31 76 LEU A CA 1
ATOM 617 C C . LEU A 1 76 ? -13.371 4.261 18.013 1.00 83.31 76 LEU A C 1
ATOM 619 O O . LEU A 1 76 ? -13.897 4.088 19.109 1.00 83.31 76 LEU A O 1
ATOM 623 N N . VAL A 1 77 ? -13.137 5.473 17.503 1.00 85.88 77 VAL A N 1
ATOM 624 C CA . VAL A 1 77 ? -13.452 6.726 18.210 1.00 85.88 77 VAL A CA 1
ATOM 625 C C . VAL A 1 77 ? -14.943 6.800 18.542 1.00 85.88 77 VAL A C 1
ATOM 627 O O . VAL A 1 77 ? -15.295 6.963 19.708 1.00 85.88 77 VAL A O 1
ATOM 630 N N . LYS A 1 78 ? -15.826 6.553 17.562 1.00 85.50 78 LYS 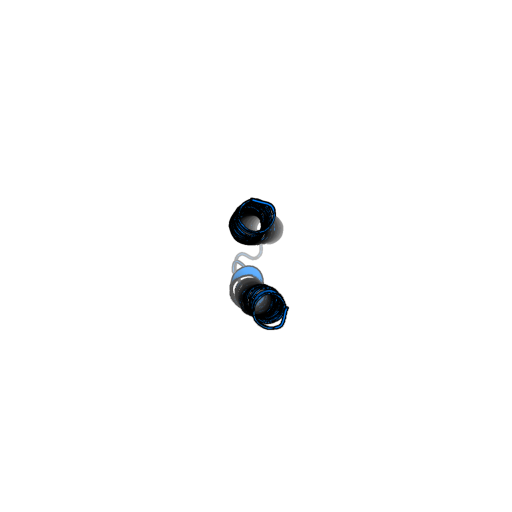A N 1
ATOM 631 C CA . LYS A 1 78 ? -17.284 6.521 17.792 1.00 85.50 78 LYS A CA 1
ATOM 632 C C . LYS A 1 78 ? -17.701 5.456 18.811 1.00 85.50 78 LYS A C 1
ATOM 634 O O . LYS A 1 78 ? -18.618 5.667 19.601 1.00 85.50 78 LYS A O 1
ATOM 639 N N . ALA A 1 79 ? -17.049 4.293 18.795 1.00 81.81 79 ALA A N 1
ATOM 640 C CA . ALA A 1 79 ? -17.333 3.223 19.748 1.00 81.81 79 ALA A CA 1
ATOM 641 C C . ALA A 1 79 ? -16.872 3.560 21.177 1.00 81.81 79 ALA A C 1
ATOM 643 O O . ALA A 1 79 ? -17.501 3.105 22.132 1.00 81.81 79 ALA A O 1
ATOM 644 N N . LEU A 1 80 ? -15.793 4.336 21.329 1.00 83.38 80 LEU A N 1
ATOM 645 C CA . LEU A 1 80 ? -15.321 4.834 22.622 1.00 83.38 80 LEU A CA 1
ATOM 646 C C . LEU A 1 80 ? -16.229 5.939 23.167 1.00 83.38 80 LEU A C 1
ATOM 648 O O . LEU A 1 80 ? -16.602 5.876 24.334 1.00 83.38 80 LEU A O 1
ATOM 652 N N . GLU A 1 81 ? -16.642 6.885 22.322 1.00 84.75 81 GLU A N 1
ATOM 653 C CA . GLU A 1 81 ? -17.557 7.975 22.686 1.00 84.75 81 GLU A CA 1
ATOM 654 C C . GLU A 1 81 ? -18.893 7.435 23.221 1.00 84.75 81 GLU A C 1
ATOM 656 O O . GLU A 1 81 ? -19.330 7.805 24.307 1.00 84.75 81 GLU A O 1
ATOM 661 N N . LYS A 1 82 ? -19.476 6.436 22.544 1.00 79.00 82 LYS A N 1
ATOM 662 C CA . LYS A 1 82 ? -20.711 5.767 22.991 1.00 79.00 82 LYS A CA 1
ATOM 663 C C . LYS A 1 82 ? -20.569 5.012 24.321 1.00 79.00 82 LYS A C 1
ATOM 665 O O . LYS A 1 82 ? -21.572 4.660 24.926 1.00 79.00 82 LYS A O 1
ATOM 670 N N . LYS A 1 83 ? -19.346 4.689 24.748 1.00 75.25 83 LYS A N 1
ATOM 671 C CA . LYS A 1 83 ? -19.079 3.948 25.991 1.00 75.25 83 LYS A CA 1
ATOM 672 C C . LYS A 1 83 ? -18.832 4.873 27.190 1.00 75.25 83 LYS A C 1
ATOM 674 O O . LYS A 1 83 ? -18.757 4.370 28.308 1.00 75.25 83 LYS A O 1
ATOM 679 N N . LEU A 1 84 ? -18.632 6.171 26.942 1.00 73.56 84 LEU A N 1
ATOM 680 C CA . LEU A 1 84 ? -18.395 7.204 27.955 1.00 73.56 84 LEU A CA 1
ATOM 681 C C . LEU A 1 84 ? -19.668 8.005 28.299 1.00 73.56 84 LEU A C 1
ATOM 683 O O . LEU A 1 84 ? -19.687 8.679 29.326 1.00 73.56 84 LEU A O 1
ATOM 687 N N . SER A 1 85 ? -20.695 7.928 27.442 1.00 61.06 85 SER A N 1
ATOM 688 C CA . SER A 1 85 ? -22.075 8.374 27.691 1.00 61.06 85 SER A CA 1
ATOM 689 C C . SER A 1 85 ? -22.918 7.259 28.299 1.00 61.06 85 SER A C 1
ATOM 691 O O . SER A 1 85 ? -23.951 7.628 28.897 1.00 61.06 85 SER A O 1
#